Protein AF-A0A436ZPF9-F1 (afdb_monomer)

Solvent-accessible surface area (backbone atoms only — not comparable to full-atom values): 6296 Å² total; per-residue (Å²): 122,48,75,46,82,46,74,46,60,55,56,84,79,38,87,67,66,49,89,80,71,83,67,71,58,31,61,95,85,40,96,88,26,56,81,75,68,67,47,80,43,81,44,80,30,54,70,67,56,30,47,73,71,62,75,47,78,94,63,55,84,73,58,61,71,61,80,71,78,82,85,82,84,45,63,45,98,85,69,46,74,58,66,89,74,74,80,76,81,79,72,134

InterPro domains:
  IPR000892 Small ribosomal subunit protein eS26 [PF01283] (1-78)
  IPR000892 Small ribosomal subunit protein eS26 [PTHR12538] (1-83)
  IPR038551 Ribosomal protein eS26 superfamily [G3DSA:3.30.1740.20] (1-86)
  IPR047864 Ribosomal protein eS26, conserved site [PS00733] (45-52)

pLDDT: mean 75.29, std 17.75, range [35.0, 96.38]

Mean predicted aligned error: 12.11 Å

Radius of gyration: 18.89 Å; Cα contacts (8 Å, |Δi|>4): 82; chains: 1; bounding box: 49×32×52 Å

Sequence (92 aa):
MVESAAIRDIMEASVFSDPSSGYAYGSNNNPAGYNIPKMYLKLQYCVSCAIHGKIVRVRSREGRRNRAPPPRVRYNKDGKKLTPTQGAAKTA

Structure (mmCIF, N/CA/C/O backbone):
data_AF-A0A436ZPF9-F1
#
_entry.id   AF-A0A436ZPF9-F1
#
loop_
_atom_site.group_PDB
_atom_site.id
_atom_site.type_symbol
_atom_site.label_atom_id
_atom_site.label_alt_id
_atom_site.label_comp_id
_atom_site.label_asym_id
_atom_site.label_entity_id
_atom_site.label_seq_id
_atom_site.pdbx_PDB_ins_code
_atom_site.Cartn_x
_atom_site.Cartn_y
_atom_site.Cartn_z
_atom_site.occupancy
_atom_site.B_iso_or_equiv
_atom_site.auth_seq_id
_atom_site.auth_comp_id
_atom_site.auth_asym_id
_atom_site.auth_atom_id
_atom_site.pdbx_PDB_model_num
ATOM 1 N N . MET A 1 1 ? -7.174 8.100 7.884 1.00 79.62 1 MET A N 1
ATOM 2 C CA . MET A 1 1 ? -6.708 7.808 6.512 1.00 79.62 1 MET A CA 1
ATOM 3 C C . MET A 1 1 ? -5.670 6.701 6.607 1.00 79.62 1 MET A C 1
ATOM 5 O O . MET A 1 1 ? -4.878 6.743 7.542 1.00 79.62 1 MET A O 1
ATOM 9 N N . VAL A 1 2 ? -5.739 5.672 5.761 1.00 91.50 2 VAL A N 1
ATOM 10 C CA . VAL A 1 2 ? -4.760 4.567 5.747 1.00 91.50 2 VAL A CA 1
ATOM 11 C C . VAL A 1 2 ? -3.900 4.716 4.503 1.00 91.50 2 VAL A C 1
ATOM 13 O O . VAL A 1 2 ? -4.440 4.770 3.402 1.00 91.50 2 VAL A O 1
ATOM 16 N N . GLU A 1 3 ? -2.583 4.753 4.677 1.00 92.31 3 GLU A N 1
ATOM 17 C CA . GLU A 1 3 ? -1.641 4.882 3.567 1.00 92.31 3 GLU A CA 1
ATOM 18 C C . GLU A 1 3 ? -0.958 3.539 3.288 1.00 92.31 3 GLU A C 1
ATOM 20 O O . GLU A 1 3 ? -0.577 2.818 4.214 1.00 92.31 3 GLU A O 1
ATOM 25 N N . SER A 1 4 ? -0.757 3.205 2.014 1.00 90.38 4 SER A N 1
ATOM 26 C CA . SER A 1 4 ? 0.110 2.089 1.629 1.00 90.38 4 SER A CA 1
ATOM 27 C C . SER A 1 4 ? 0.967 2.455 0.427 1.00 90.38 4 SER A C 1
ATOM 29 O O . SER A 1 4 ? 0.447 2.939 -0.579 1.00 90.38 4 SER A O 1
ATOM 31 N N . ALA A 1 5 ? 2.263 2.162 0.500 1.00 90.25 5 ALA A N 1
ATOM 32 C CA . ALA A 1 5 ? 3.142 2.236 -0.657 1.00 90.25 5 ALA A CA 1
ATOM 33 C C . ALA A 1 5 ? 2.948 0.993 -1.536 1.00 90.25 5 ALA A C 1
ATOM 35 O O . ALA A 1 5 ? 3.160 -0.137 -1.084 1.00 90.25 5 ALA A O 1
ATOM 36 N N . ALA A 1 6 ? 2.559 1.211 -2.788 1.00 89.25 6 ALA A N 1
ATOM 37 C CA . ALA A 1 6 ? 2.525 0.197 -3.827 1.00 89.25 6 ALA A CA 1
ATOM 38 C C . ALA A 1 6 ? 3.717 0.428 -4.759 1.00 89.25 6 ALA A C 1
ATOM 40 O O . ALA A 1 6 ? 3.698 1.322 -5.601 1.00 89.25 6 ALA A O 1
ATOM 41 N N . ILE A 1 7 ? 4.762 -0.375 -4.558 1.00 89.25 7 ILE A N 1
ATOM 42 C CA . ILE A 1 7 ? 5.947 -0.419 -5.414 1.00 89.25 7 ILE A CA 1
ATOM 43 C C . ILE A 1 7 ? 5.868 -1.723 -6.198 1.00 89.25 7 ILE A C 1
ATOM 45 O O . ILE A 1 7 ? 5.836 -2.791 -5.579 1.00 89.25 7 ILE A O 1
ATOM 49 N N . ARG A 1 8 ? 5.787 -1.644 -7.526 1.00 85.50 8 ARG A N 1
ATOM 50 C CA . ARG A 1 8 ? 5.688 -2.819 -8.407 1.00 85.50 8 ARG A CA 1
ATOM 51 C C . ARG A 1 8 ? 6.588 -2.664 -9.623 1.00 85.50 8 ARG A C 1
ATOM 53 O O . ARG A 1 8 ? 6.787 -1.551 -10.102 1.00 85.50 8 ARG A O 1
ATOM 60 N N . ASP A 1 9 ? 7.106 -3.780 -10.117 1.00 81.00 9 ASP A N 1
ATOM 61 C CA . ASP A 1 9 ? 7.875 -3.807 -11.359 1.00 81.00 9 ASP A CA 1
ATOM 62 C C . ASP A 1 9 ? 6.896 -3.880 -12.531 1.00 81.00 9 ASP A C 1
ATOM 64 O 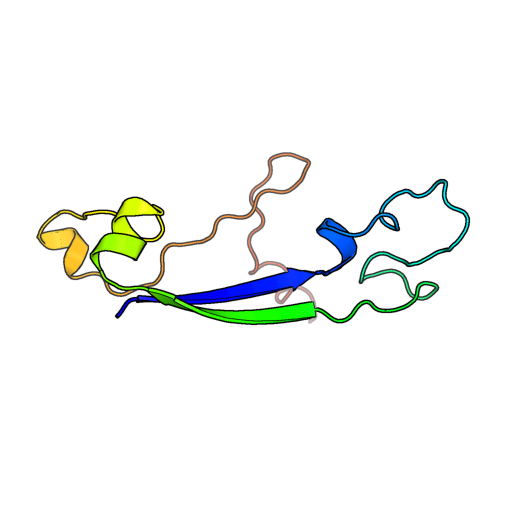O . ASP A 1 9 ? 5.985 -4.707 -12.531 1.00 81.00 9 ASP A O 1
ATOM 68 N N . ILE A 1 10 ? 7.075 -3.016 -13.532 1.00 78.38 10 ILE A N 1
ATOM 69 C CA . ILE A 1 10 ? 6.163 -2.943 -14.685 1.00 78.38 10 ILE A CA 1
ATOM 70 C C . ILE A 1 10 ? 6.171 -4.256 -15.493 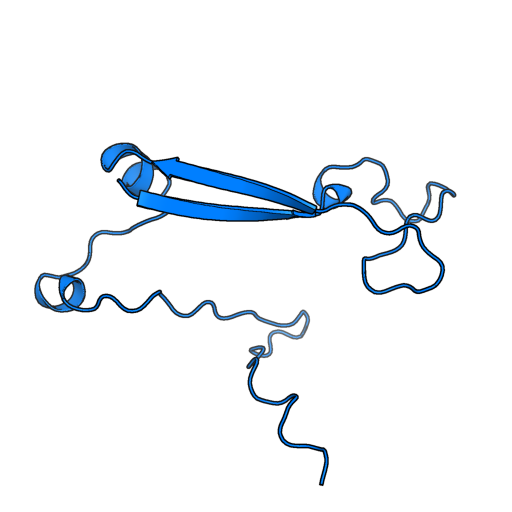1.00 78.38 10 ILE A C 1
ATOM 72 O O . ILE A 1 10 ? 5.173 -4.586 -16.129 1.00 78.38 10 ILE A O 1
ATOM 76 N N . MET A 1 11 ? 7.244 -5.053 -15.404 1.00 72.81 11 MET A N 1
ATOM 77 C CA . MET A 1 11 ? 7.338 -6.338 -16.107 1.00 72.81 11 MET A CA 1
ATOM 78 C C . MET A 1 11 ? 6.280 -7.359 -15.713 1.00 72.81 11 MET A C 1
ATOM 80 O O . MET A 1 11 ? 5.909 -8.158 -16.563 1.00 72.81 11 MET A O 1
ATOM 84 N N . GLU A 1 12 ? 5.770 -7.337 -14.475 1.00 67.94 12 GLU A N 1
ATOM 85 C CA . GLU A 1 12 ? 4.759 -8.310 -14.025 1.00 67.94 12 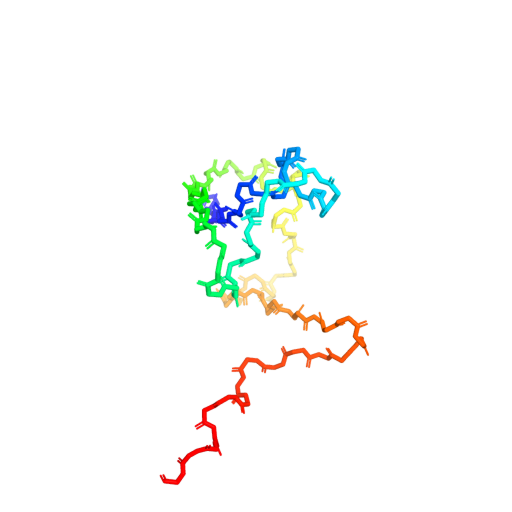GLU A CA 1
ATOM 86 C C . GLU A 1 12 ? 3.465 -8.234 -14.857 1.00 67.94 12 GLU A C 1
ATOM 88 O O . GLU A 1 12 ? 2.750 -9.222 -14.974 1.00 67.94 12 GLU A O 1
ATOM 93 N N . ALA A 1 13 ? 3.181 -7.076 -15.464 1.00 66.19 13 ALA A N 1
ATOM 94 C CA . ALA A 1 13 ? 2.021 -6.859 -16.328 1.00 66.19 13 ALA A CA 1
ATOM 95 C C . ALA A 1 13 ? 2.380 -6.757 -17.823 1.00 66.19 13 ALA A C 1
ATOM 97 O O . ALA A 1 13 ? 1.505 -6.489 -18.645 1.00 66.19 13 ALA A O 1
ATOM 98 N N . SER A 1 14 ? 3.658 -6.895 -18.183 1.00 67.81 14 SER A N 1
ATOM 99 C CA . SER A 1 14 ? 4.114 -6.703 -19.560 1.00 67.81 14 SER A CA 1
ATOM 100 C C . SER A 1 14 ? 4.089 -8.012 -20.345 1.00 67.81 14 SER A C 1
ATOM 102 O O . SER A 1 14 ? 4.421 -9.061 -19.808 1.00 67.81 14 SER A O 1
ATOM 104 N N . VAL A 1 15 ? 3.799 -7.932 -21.646 1.00 63.91 15 VAL A N 1
ATOM 105 C CA . VAL A 1 15 ? 3.902 -9.067 -22.587 1.00 63.91 15 VAL A CA 1
ATOM 106 C C . VAL A 1 15 ? 5.359 -9.549 -22.744 1.00 63.91 15 VAL A C 1
ATOM 108 O O . VAL A 1 15 ? 5.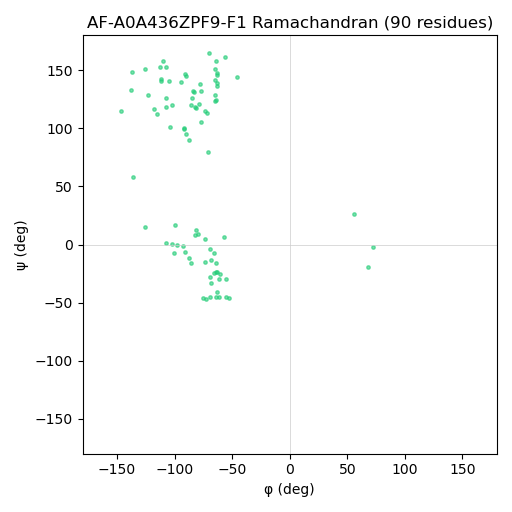616 -10.653 -23.203 1.00 63.91 15 VAL A O 1
ATOM 111 N N . PHE A 1 16 ? 6.331 -8.734 -22.319 1.00 57.97 16 PHE A N 1
ATOM 112 C CA . PHE A 1 16 ? 7.768 -9.007 -22.412 1.00 57.97 16 PHE A CA 1
ATOM 113 C C . PHE A 1 16 ? 8.308 -9.899 -21.279 1.00 57.97 16 PHE A C 1
ATOM 115 O O . PHE A 1 16 ? 9.520 -10.063 -21.161 1.00 57.97 16 PHE A O 1
ATOM 122 N N . SER A 1 17 ? 7.439 -10.476 -20.439 1.00 57.44 17 SER A N 1
ATOM 123 C CA . SER A 1 17 ? 7.836 -11.463 -19.425 1.00 57.44 17 SER A CA 1
ATOM 124 C C . SER A 1 17 ? 8.183 -12.834 -20.012 1.00 57.44 17 SER A C 1
ATOM 126 O O . SER A 1 17 ? 8.776 -13.655 -19.309 1.00 57.44 17 SER A O 1
ATOM 128 N N . ASP A 1 18 ? 7.807 -13.090 -21.268 1.00 59.84 18 ASP A N 1
ATOM 129 C CA . ASP A 1 18 ? 8.009 -14.378 -21.923 1.00 59.84 18 ASP A CA 1
ATOM 130 C C . ASP A 1 18 ? 9.446 -14.508 -22.456 1.00 59.84 18 ASP A C 1
ATOM 132 O O . ASP A 1 18 ? 9.842 -13.784 -23.371 1.00 59.84 18 ASP A O 1
ATOM 136 N N . PRO A 1 19 ? 10.246 -15.472 -21.962 1.00 56.53 19 PRO A N 1
ATOM 137 C CA . PRO A 1 19 ? 11.621 -15.668 -22.424 1.00 56.53 19 PRO A CA 1
ATOM 138 C C . PRO A 1 19 ? 11.726 -16.120 -23.894 1.00 56.53 19 PRO A C 1
ATOM 140 O O . PRO A 1 19 ? 12.829 -16.184 -24.431 1.00 56.53 19 PRO A O 1
ATOM 143 N N . SER A 1 20 ? 10.606 -16.428 -24.561 1.00 53.69 20 SER A N 1
ATOM 144 C CA . SER A 1 20 ? 10.546 -16.818 -25.975 1.00 53.69 20 SER A CA 1
ATOM 145 C C . SER A 1 20 ? 10.426 -15.643 -26.949 1.00 53.69 20 SER A C 1
ATOM 147 O O . SER A 1 20 ? 10.574 -15.855 -28.151 1.00 53.69 20 SER A O 1
ATOM 149 N N . SER A 1 21 ? 10.159 -14.415 -26.485 1.00 54.72 21 SER A N 1
ATOM 150 C CA . SER A 1 21 ? 9.879 -13.277 -27.376 1.00 54.72 21 SER A CA 1
ATOM 151 C C . SER A 1 21 ? 11.123 -12.629 -28.000 1.00 54.72 21 SER A C 1
ATOM 153 O O . SER A 1 21 ? 11.005 -11.569 -28.605 1.00 54.72 21 SER A O 1
ATOM 155 N N . GLY A 1 22 ? 12.317 -13.219 -27.862 1.00 54.03 22 GLY A N 1
ATOM 156 C CA . GLY A 1 22 ? 13.556 -12.800 -28.544 1.00 54.03 22 GLY A CA 1
ATOM 157 C C . GLY A 1 22 ? 14.144 -11.440 -28.125 1.00 54.03 22 GLY A C 1
ATOM 158 O O . GLY A 1 22 ? 15.333 -11.202 -28.317 1.00 54.03 22 GLY A O 1
ATOM 159 N N . TYR A 1 23 ? 13.353 -10.566 -27.503 1.00 54.69 23 TYR A N 1
ATOM 160 C CA . TYR A 1 23 ? 13.777 -9.283 -26.949 1.00 54.69 23 TYR A CA 1
ATOM 161 C C . TYR A 1 23 ? 14.162 -9.460 -25.475 1.00 54.69 23 TYR A C 1
ATOM 163 O O . TYR A 1 23 ? 13.307 -9.540 -24.598 1.00 54.69 23 TYR A O 1
ATOM 171 N N . ALA A 1 24 ? 15.465 -9.557 -25.204 1.00 58.12 24 ALA A N 1
ATOM 172 C CA . ALA A 1 24 ? 16.028 -9.804 -23.877 1.00 58.12 24 ALA A CA 1
ATOM 173 C C . ALA A 1 24 ? 15.876 -8.595 -22.929 1.00 58.12 24 ALA A C 1
ATOM 175 O O . ALA A 1 24 ? 16.815 -7.834 -22.690 1.00 58.12 24 ALA A O 1
ATOM 176 N N . TYR A 1 25 ? 14.690 -8.426 -22.350 1.00 57.03 25 TYR A N 1
ATOM 177 C CA . TYR A 1 25 ? 14.475 -7.513 -21.233 1.00 57.03 25 TYR A CA 1
ATOM 178 C C . TYR A 1 25 ? 14.696 -8.284 -19.927 1.00 57.03 25 TYR A C 1
ATOM 180 O O . TYR A 1 25 ? 13.847 -9.034 -19.454 1.00 57.03 25 TYR A O 1
ATOM 188 N N . GLY A 1 26 ? 15.914 -8.197 -19.396 1.00 55.56 26 GLY A N 1
ATOM 189 C CA . GLY A 1 26 ? 16.351 -9.017 -18.272 1.00 55.56 26 GLY A CA 1
ATOM 190 C C . GLY A 1 26 ? 15.592 -8.740 -16.974 1.00 55.56 26 GLY A C 1
ATOM 191 O O .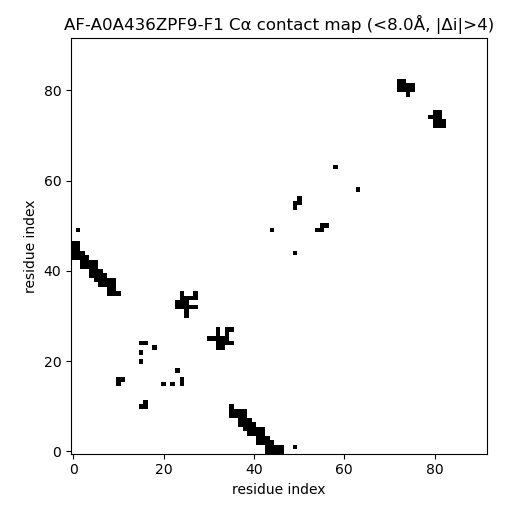 GLY A 1 26 ? 15.155 -7.629 -16.683 1.00 55.56 26 GLY A O 1
ATOM 192 N N . SER A 1 27 ? 15.509 -9.784 -16.148 1.00 59.25 27 SER A N 1
ATOM 193 C CA . SER A 1 27 ? 15.255 -9.658 -14.713 1.00 59.25 27 SER A CA 1
ATOM 194 C C . SER A 1 27 ? 16.142 -8.556 -14.127 1.00 59.25 27 SER A C 1
ATOM 196 O O . SER A 1 27 ? 17.301 -8.430 -14.514 1.00 59.25 27 SER A O 1
ATOM 198 N N . ASN A 1 28 ? 15.627 -7.804 -13.155 1.00 57.53 28 ASN A N 1
ATOM 199 C CA . ASN A 1 28 ? 16.300 -6.701 -12.454 1.00 57.53 28 ASN A CA 1
ATOM 200 C C . ASN A 1 28 ? 17.639 -7.062 -11.753 1.00 57.53 28 ASN A C 1
ATOM 202 O O . ASN A 1 28 ? 18.205 -6.213 -11.072 1.00 57.53 28 ASN A O 1
ATOM 206 N N . ASN A 1 29 ? 18.148 -8.286 -11.943 1.00 59.66 29 ASN A N 1
ATOM 207 C CA . ASN A 1 29 ? 19.449 -8.784 -11.497 1.00 59.66 29 ASN A CA 1
ATOM 208 C C . ASN A 1 29 ? 20.307 -9.379 -12.644 1.00 59.66 29 ASN A C 1
ATOM 210 O O . ASN A 1 29 ? 21.256 -10.109 -12.366 1.00 59.66 29 ASN A O 1
ATOM 214 N N . ASN A 1 30 ? 19.982 -9.128 -13.920 1.00 59.78 30 ASN A N 1
ATOM 215 C CA . ASN A 1 30 ? 20.783 -9.564 -15.070 1.00 59.78 30 ASN A CA 1
ATOM 216 C C . ASN A 1 30 ? 21.607 -8.383 -15.630 1.00 59.78 30 ASN A C 1
ATOM 218 O O . ASN A 1 30 ? 21.003 -7.410 -16.078 1.00 59.78 30 ASN A O 1
ATOM 222 N N . PRO A 1 31 ? 22.952 -8.454 -15.662 1.00 55.84 31 PRO A N 1
ATOM 223 C CA . PRO A 1 31 ? 23.801 -7.371 -16.169 1.00 55.84 31 PRO A CA 1
ATOM 224 C C . PRO A 1 31 ? 23.706 -7.137 -17.688 1.00 55.84 31 PRO A C 1
ATOM 226 O O . PRO A 1 31 ? 24.180 -6.111 -18.163 1.00 55.84 31 PRO A O 1
ATOM 229 N N . ALA A 1 32 ? 23.108 -8.058 -18.454 1.00 58.06 32 ALA A N 1
ATOM 230 C CA . ALA A 1 32 ? 22.969 -7.952 -19.912 1.00 58.06 32 ALA A CA 1
ATOM 231 C C . ALA A 1 32 ? 21.563 -7.520 -20.384 1.00 58.06 32 ALA A C 1
ATOM 233 O O . ALA A 1 32 ? 21.317 -7.455 -21.587 1.00 58.06 32 ALA A O 1
ATOM 234 N N . GLY A 1 33 ? 20.624 -7.274 -19.462 1.00 64.12 33 GLY A N 1
ATOM 235 C CA . GLY A 1 33 ? 19.241 -6.906 -19.780 1.00 64.12 33 GLY A CA 1
ATOM 236 C C . GLY A 1 33 ? 18.929 -5.438 -19.495 1.00 64.12 33 GLY A C 1
ATOM 237 O O . GLY A 1 33 ? 19.524 -4.835 -18.609 1.00 64.12 33 GLY A O 1
ATOM 238 N N . TYR A 1 34 ? 17.968 -4.861 -20.219 1.00 69.12 34 TYR A N 1
ATOM 239 C CA . TYR A 1 34 ? 17.489 -3.501 -19.949 1.00 69.12 34 TYR A CA 1
ATOM 240 C C . TYR A 1 34 ? 16.842 -3.415 -18.549 1.00 69.12 34 TYR A C 1
ATOM 242 O O . TYR A 1 34 ? 16.056 -4.279 -18.163 1.00 69.12 34 TYR A O 1
ATOM 250 N N . ASN A 1 35 ? 17.133 -2.356 -17.784 1.00 71.06 35 ASN A N 1
ATOM 251 C CA . ASN A 1 35 ? 16.537 -2.123 -16.465 1.00 71.06 35 ASN A CA 1
ATOM 252 C C . ASN A 1 35 ? 15.156 -1.464 -16.566 1.00 71.06 35 ASN A C 1
ATOM 254 O O . ASN A 1 35 ? 15.019 -0.323 -17.000 1.00 71.06 35 ASN A O 1
ATOM 258 N N . ILE A 1 36 ? 14.133 -2.160 -16.080 1.00 74.00 36 ILE A N 1
ATOM 259 C CA . ILE A 1 36 ? 1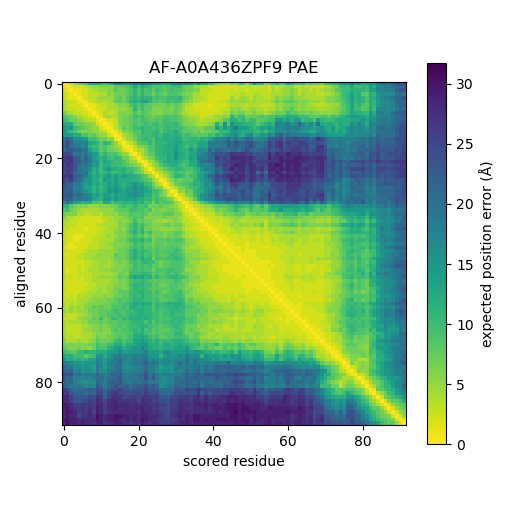2.749 -1.675 -16.092 1.00 74.00 36 ILE A CA 1
ATOM 260 C C . ILE A 1 36 ? 12.560 -0.656 -14.978 1.00 74.00 36 ILE A C 1
ATOM 262 O O . ILE A 1 36 ? 12.893 -0.967 -13.827 1.00 74.00 36 ILE A O 1
ATOM 266 N N . PRO A 1 37 ? 11.954 0.511 -15.249 1.00 80.88 37 PRO A N 1
ATOM 267 C CA . PRO A 1 37 ? 11.526 1.383 -14.173 1.00 80.88 37 PRO A CA 1
ATOM 268 C C . PRO A 1 37 ? 10.453 0.702 -13.311 1.00 80.88 37 PRO A C 1
ATOM 270 O O . PRO A 1 37 ? 9.623 -0.081 -13.783 1.00 80.88 37 PRO A O 1
ATOM 273 N N . LYS A 1 38 ? 10.468 1.026 -12.016 1.00 83.12 38 LYS A N 1
ATOM 274 C CA . LYS A 1 38 ? 9.448 0.585 -11.060 1.00 83.12 38 LYS A CA 1
ATOM 275 C C . LYS A 1 38 ? 8.315 1.606 -11.006 1.00 83.12 38 LYS A C 1
ATOM 277 O O . LYS A 1 38 ? 8.551 2.811 -11.072 1.00 83.12 38 LYS A O 1
ATOM 282 N N . MET A 1 39 ? 7.089 1.129 -10.827 1.00 86.75 39 MET A N 1
ATOM 283 C CA . MET A 1 39 ? 5.931 1.973 -10.553 1.00 86.75 39 MET A CA 1
ATOM 284 C C . MET A 1 39 ? 5.847 2.253 -9.050 1.00 86.75 39 MET A C 1
ATOM 286 O O . MET A 1 39 ? 5.797 1.318 -8.248 1.00 86.75 39 MET A O 1
ATOM 290 N N . TYR A 1 40 ? 5.787 3.533 -8.679 1.00 92.44 40 TYR A N 1
ATOM 291 C CA . TYR A 1 40 ? 5.652 3.992 -7.296 1.00 92.44 40 TYR A CA 1
ATOM 292 C C . TYR A 1 40 ? 4.322 4.717 -7.113 1.00 92.44 40 TYR A C 1
ATOM 294 O O . TYR A 1 40 ? 4.132 5.812 -7.634 1.00 92.44 40 TYR A O 1
ATOM 302 N N . LEU A 1 41 ? 3.409 4.126 -6.345 1.00 93.12 41 LEU A N 1
ATOM 303 C CA . LEU A 1 41 ? 2.124 4.738 -6.011 1.00 93.12 41 LEU A CA 1
ATOM 304 C C . LEU A 1 41 ? 1.953 4.834 -4.494 1.00 93.12 41 LEU A C 1
ATOM 306 O O . LEU A 1 41 ? 2.075 3.837 -3.775 1.00 93.12 41 LEU A O 1
ATOM 310 N N . LYS A 1 42 ? 1.611 6.030 -4.002 1.00 94.56 42 LYS A N 1
ATOM 311 C CA . LYS A 1 42 ? 1.155 6.228 -2.622 1.00 94.56 42 LYS A CA 1
ATOM 312 C C . LYS A 1 42 ? -0.366 6.123 -2.592 1.00 94.56 42 LYS A C 1
ATOM 314 O O . LYS A 1 42 ? -1.068 7.068 -2.937 1.00 94.56 42 LYS A O 1
ATOM 319 N N . LEU A 1 43 ? -0.872 4.962 -2.195 1.00 94.12 43 LEU A N 1
ATOM 320 C CA . LEU A 1 43 ? -2.309 4.718 -2.135 1.00 94.12 43 LEU A CA 1
ATOM 321 C C . LEU A 1 43 ? -2.873 5.247 -0.821 1.00 94.12 43 LEU A C 1
ATOM 323 O O . LEU A 1 43 ? -2.329 4.979 0.253 1.00 94.12 43 LEU A O 1
ATOM 327 N N . GLN A 1 44 ? -3.969 5.988 -0.939 1.00 95.81 44 GLN A N 1
ATOM 328 C CA . GLN A 1 44 ? -4.656 6.642 0.160 1.00 95.81 44 GLN A CA 1
ATOM 329 C C . GLN A 1 44 ? -6.068 6.097 0.283 1.00 95.81 44 GLN A C 1
ATOM 331 O O . GLN A 1 44 ? -6.889 6.266 -0.616 1.00 95.81 44 GLN A O 1
ATOM 336 N N . TYR A 1 45 ? -6.356 5.449 1.406 1.00 96.19 45 TYR A N 1
ATOM 337 C CA . TYR A 1 45 ? -7.643 4.814 1.633 1.00 96.19 45 TYR A CA 1
ATOM 338 C C . TYR A 1 45 ? -8.446 5.521 2.714 1.00 96.19 45 TYR A C 1
ATOM 340 O O . TYR A 1 45 ? -7.951 5.888 3.792 1.00 96.19 45 TYR A O 1
ATOM 348 N N . CYS A 1 46 ? -9.744 5.606 2.445 1.00 96.31 46 CYS A N 1
ATOM 349 C CA . CYS A 1 46 ? -10.747 5.797 3.470 1.00 96.31 46 CYS A CA 1
ATOM 350 C C . CYS A 1 46 ? -10.774 4.583 4.428 1.00 96.31 46 CYS A C 1
ATOM 352 O O . CYS A 1 46 ? -10.323 3.489 4.077 1.00 96.31 46 CYS A O 1
ATOM 354 N N . VAL A 1 47 ? -11.286 4.748 5.654 1.00 94.06 47 VAL A N 1
ATOM 355 C CA . VAL A 1 47 ? -11.274 3.659 6.657 1.00 94.06 47 VAL A CA 1
ATOM 356 C C . VAL A 1 47 ? -12.106 2.458 6.195 1.00 94.06 47 VAL A C 1
ATOM 358 O O . VAL A 1 47 ? -11.657 1.321 6.334 1.00 94.06 47 VAL A O 1
ATOM 361 N N . SER A 1 48 ? -13.273 2.692 5.589 1.00 96.06 48 SER A N 1
ATOM 362 C CA . SER A 1 48 ? -14.123 1.624 5.047 1.00 96.06 48 SER A CA 1
ATOM 363 C C . SER A 1 48 ? -13.441 0.882 3.894 1.00 96.06 48 SER A C 1
ATOM 365 O O . SER A 1 48 ? -13.388 -0.347 3.904 1.00 96.06 48 SER A O 1
ATOM 367 N N . CYS A 1 49 ? -12.822 1.616 2.966 1.00 95.06 49 CYS A N 1
ATOM 368 C CA . CYS A 1 49 ? -12.058 1.089 1.836 1.00 95.06 49 CYS A CA 1
ATOM 369 C C . CYS A 1 49 ? -10.945 0.132 2.299 1.00 95.06 49 CYS A C 1
ATOM 371 O O . CYS A 1 49 ? -10.780 -0.963 1.762 1.00 95.06 49 CYS A O 1
ATOM 373 N N . ALA A 1 50 ? -10.197 0.528 3.334 1.00 95.69 50 ALA A N 1
ATOM 374 C CA . ALA A 1 50 ? -9.064 -0.243 3.840 1.00 95.69 50 ALA A CA 1
ATOM 375 C C . ALA A 1 50 ? -9.487 -1.563 4.510 1.00 95.69 50 ALA A C 1
ATOM 377 O O . ALA A 1 50 ? -8.754 -2.554 4.432 1.00 95.69 50 ALA A O 1
ATOM 378 N N . ILE A 1 51 ? -10.657 -1.584 5.159 1.00 96.19 51 ILE A N 1
ATOM 379 C CA . ILE A 1 51 ? -11.230 -2.794 5.766 1.00 96.19 51 ILE A CA 1
ATOM 380 C C . ILE A 1 51 ? -11.806 -3.704 4.676 1.00 96.19 51 ILE A C 1
ATOM 382 O O . ILE A 1 51 ? -11.516 -4.900 4.668 1.00 96.19 51 ILE A O 1
ATOM 386 N N . HIS A 1 52 ? -12.559 -3.142 3.726 1.00 96.38 52 HIS A N 1
ATOM 387 C CA . HIS A 1 52 ? -13.152 -3.894 2.618 1.00 96.38 52 HIS A CA 1
ATOM 388 C C . HIS A 1 52 ? -12.080 -4.561 1.740 1.00 96.38 52 HIS A C 1
ATOM 390 O O . HIS A 1 52 ? -12.148 -5.760 1.477 1.00 96.38 52 HIS A O 1
ATOM 396 N N . GLY A 1 53 ? -11.023 -3.821 1.388 1.00 94.69 53 GLY A N 1
ATOM 397 C CA . GLY A 1 53 ? -9.866 -4.329 0.643 1.00 94.69 53 GLY A CA 1
ATOM 398 C C . GLY A 1 53 ? -8.920 -5.223 1.456 1.00 94.69 53 GLY A C 1
ATOM 399 O O . GLY A 1 53 ? -7.864 -5.603 0.954 1.00 94.69 53 GLY A O 1
ATOM 400 N N . LYS A 1 54 ? -9.257 -5.553 2.715 1.00 93.38 54 LYS A N 1
ATOM 401 C CA . LYS A 1 54 ? -8.478 -6.426 3.621 1.00 93.38 54 LYS A CA 1
ATOM 402 C C . LYS A 1 54 ? -7.026 -5.971 3.838 1.00 93.38 54 LYS A C 1
ATOM 404 O O . LYS A 1 54 ? -6.158 -6.786 4.173 1.00 93.38 54 LYS A O 1
ATOM 409 N N . ILE A 1 55 ? -6.771 -4.673 3.685 1.00 92.44 55 ILE A N 1
ATOM 410 C CA . ILE A 1 55 ? -5.463 -4.046 3.914 1.00 92.44 55 ILE A CA 1
ATOM 411 C C . ILE A 1 55 ? -5.201 -3.988 5.418 1.00 92.44 55 ILE A C 1
ATOM 413 O O . ILE A 1 55 ? -4.144 -4.398 5.897 1.00 92.44 55 ILE A O 1
ATOM 417 N N . VAL A 1 56 ? -6.205 -3.544 6.172 1.00 92.56 56 VAL A N 1
ATOM 418 C CA . VAL A 1 56 ? -6.224 -3.593 7.636 1.00 92.56 56 VAL A CA 1
ATOM 419 C C . VAL A 1 56 ? -7.298 -4.568 8.103 1.00 92.56 56 VAL A C 1
ATOM 421 O O . VAL A 1 56 ? -8.285 -4.812 7.414 1.00 92.56 56 VAL A O 1
ATOM 424 N N . ARG A 1 57 ? -7.102 -5.145 9.288 1.00 92.75 57 ARG A N 1
ATOM 425 C CA . ARG A 1 57 ? -8.056 -6.060 9.928 1.00 92.75 57 ARG A CA 1
ATOM 426 C C . ARG A 1 57 ? -8.382 -5.561 11.328 1.00 92.75 57 ARG A C 1
ATOM 428 O O . ARG A 1 57 ? -7.549 -4.922 11.975 1.00 92.75 57 ARG A O 1
ATOM 435 N N . VAL A 1 58 ? -9.588 -5.864 11.800 1.00 93.31 58 VAL A N 1
ATOM 436 C CA . VAL A 1 58 ? -9.989 -5.559 13.176 1.00 93.31 58 VAL A CA 1
ATOM 437 C C . VAL A 1 58 ? -9.124 -6.382 14.134 1.00 93.31 58 VAL A C 1
ATOM 439 O O . VAL A 1 58 ? -8.987 -7.590 13.977 1.00 93.31 58 VAL A O 1
ATOM 442 N N . ARG A 1 59 ? -8.524 -5.712 15.123 1.00 93.25 59 ARG A N 1
ATOM 443 C CA . ARG A 1 59 ? -7.737 -6.334 16.201 1.00 93.25 59 ARG A CA 1
ATOM 444 C C . ARG A 1 59 ? -8.483 -6.231 17.532 1.00 93.25 59 ARG A C 1
ATOM 446 O O . ARG A 1 59 ? -9.323 -5.335 17.695 1.00 93.25 59 ARG A O 1
ATOM 453 N N . SER A 1 60 ? -8.141 -7.110 18.477 1.00 95.75 60 SER A N 1
ATOM 454 C CA . SER A 1 60 ? -8.625 -7.063 19.864 1.00 95.75 60 SER A CA 1
ATOM 455 C C . SER A 1 60 ? -8.307 -5.717 20.530 1.00 95.75 60 SER A C 1
ATOM 457 O O . SER A 1 60 ? -7.438 -4.973 20.065 1.00 95.75 60 SER A O 1
ATOM 459 N N . ARG A 1 61 ? -9.004 -5.385 21.627 1.00 95.00 61 ARG A N 1
ATOM 460 C CA . ARG A 1 61 ? -8.814 -4.113 22.352 1.00 95.00 61 ARG A CA 1
ATOM 461 C C . ARG A 1 61 ? -7.348 -3.883 22.725 1.00 95.00 61 ARG A C 1
ATOM 463 O O . ARG A 1 61 ? -6.821 -2.798 22.492 1.00 95.00 61 ARG A O 1
ATOM 470 N N . GLU A 1 62 ? -6.696 -4.913 23.251 1.00 94.62 62 GLU A N 1
ATOM 471 C CA . GLU A 1 62 ? -5.280 -4.882 23.618 1.00 94.62 62 GLU A CA 1
ATOM 472 C C . GLU A 1 62 ? -4.380 -4.813 22.379 1.00 94.62 62 GLU A C 1
ATOM 474 O O . GLU A 1 62 ? -3.505 -3.951 22.296 1.00 94.62 62 GLU A O 1
ATOM 479 N N . GLY A 1 63 ? -4.656 -5.624 21.351 1.00 92.12 63 GLY A N 1
ATOM 480 C CA . GLY A 1 63 ? -3.862 -5.673 20.119 1.00 92.12 63 GLY A CA 1
ATOM 481 C C . GLY A 1 63 ? -3.872 -4.376 19.301 1.00 92.12 63 GLY A C 1
ATOM 482 O O . GLY A 1 63 ? -2.927 -4.113 18.556 1.00 92.12 63 GLY A O 1
ATOM 483 N N . ARG A 1 64 ? -4.895 -3.521 19.450 1.00 93.38 64 ARG A N 1
ATOM 484 C CA . ARG A 1 64 ? -4.942 -2.186 18.818 1.00 93.38 64 ARG A CA 1
ATOM 485 C C . ARG A 1 64 ? -3.866 -1.235 19.345 1.00 93.38 64 ARG A C 1
ATOM 487 O O . ARG A 1 64 ? -3.491 -0.319 18.616 1.00 93.38 64 ARG A O 1
ATOM 494 N N . ARG A 1 65 ? -3.365 -1.448 20.570 1.00 93.94 65 ARG A N 1
ATOM 495 C CA . ARG A 1 65 ? -2.299 -0.622 21.163 1.00 93.94 65 ARG A CA 1
ATOM 496 C C . ARG A 1 65 ? -0.957 -0.824 20.461 1.00 93.94 65 ARG A C 1
ATOM 498 O O . ARG A 1 65 ? -0.159 0.104 20.413 1.00 93.94 65 ARG A O 1
ATOM 505 N N . ASN A 1 66 ? -0.729 -1.998 19.871 1.00 92.38 66 ASN A N 1
ATOM 506 C CA . ASN A 1 66 ? 0.482 -2.265 19.108 1.00 92.38 66 ASN A CA 1
ATOM 507 C C . ASN A 1 66 ? 0.460 -1.502 17.768 1.00 92.38 66 ASN A C 1
ATOM 509 O O . ASN A 1 66 ? -0.348 -1.798 16.878 1.00 92.38 66 ASN A O 1
ATOM 513 N N . ARG A 1 67 ? 1.360 -0.523 17.624 1.00 92.12 67 ARG A N 1
ATOM 514 C CA . ARG A 1 67 ? 1.522 0.308 16.418 1.00 92.12 67 ARG A CA 1
ATOM 515 C C . ARG A 1 67 ? 2.644 -0.169 15.489 1.00 92.12 67 ARG A C 1
ATOM 517 O O . ARG A 1 67 ? 2.852 0.452 14.452 1.00 92.12 67 ARG A O 1
ATOM 524 N N . ALA A 1 68 ? 3.350 -1.247 15.833 1.00 90.88 68 ALA A N 1
ATOM 525 C CA . ALA A 1 68 ? 4.374 -1.809 14.963 1.00 90.88 68 ALA A CA 1
ATOM 526 C C . ALA A 1 68 ? 3.740 -2.349 13.663 1.00 90.88 68 ALA A C 1
ATOM 528 O O . ALA A 1 68 ? 2.641 -2.921 13.708 1.00 90.88 68 ALA A O 1
ATOM 529 N N . PRO A 1 69 ? 4.404 -2.182 12.504 1.00 87.81 69 PRO A N 1
ATOM 530 C CA . PRO A 1 69 ? 3.934 -2.770 11.259 1.00 87.81 69 PRO A CA 1
ATOM 531 C C . PRO A 1 69 ? 3.935 -4.305 11.364 1.00 87.81 69 PRO A C 1
ATOM 533 O O . PRO A 1 69 ? 4.807 -4.879 12.020 1.00 87.81 69 PRO A O 1
ATOM 536 N N . PRO A 1 70 ? 2.980 -4.999 10.722 1.00 85.62 70 PRO A N 1
ATOM 537 C CA . PRO A 1 70 ? 2.951 -6.455 10.742 1.00 85.62 70 PRO A CA 1
ATOM 538 C C . PRO A 1 70 ? 4.207 -7.033 10.058 1.00 85.62 70 PRO A C 1
ATOM 540 O O . PRO A 1 70 ? 4.610 -6.527 9.002 1.00 85.62 70 PRO A O 1
ATOM 543 N N . PRO A 1 71 ? 4.819 -8.100 10.608 1.00 83.25 71 PRO A N 1
ATOM 544 C CA . PRO A 1 71 ? 5.998 -8.716 10.013 1.00 83.25 71 PRO A CA 1
ATOM 545 C C . PRO A 1 71 ? 5.649 -9.333 8.653 1.00 83.25 71 PRO A C 1
ATOM 547 O O . PRO A 1 71 ? 4.766 -10.184 8.540 1.00 83.25 71 PRO A O 1
ATOM 550 N N . ARG A 1 72 ? 6.357 -8.909 7.602 1.00 79.19 72 ARG A N 1
ATOM 551 C CA . ARG A 1 72 ? 6.218 -9.468 6.250 1.00 79.19 72 ARG 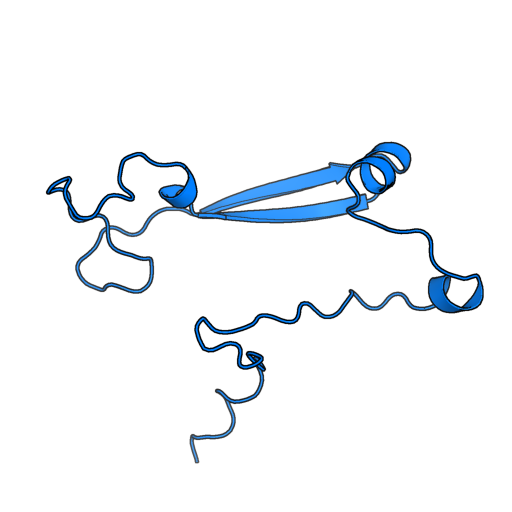A CA 1
ATOM 552 C C . ARG A 1 72 ? 7.145 -10.671 6.107 1.00 79.19 72 ARG A C 1
ATOM 554 O O . ARG A 1 72 ? 8.299 -10.515 5.719 1.00 79.19 72 ARG A O 1
ATOM 561 N N . VAL A 1 73 ? 6.653 -11.865 6.430 1.00 77.56 73 VAL A N 1
ATOM 562 C CA . VAL A 1 73 ? 7.417 -13.103 6.216 1.00 77.56 73 VAL A CA 1
ATOM 563 C C . VAL A 1 73 ? 7.438 -13.407 4.721 1.00 77.56 73 VAL A C 1
ATOM 565 O O . VAL A 1 73 ? 6.393 -13.661 4.124 1.00 77.56 73 VAL A O 1
ATOM 568 N N . ARG A 1 74 ? 8.623 -13.358 4.109 1.00 74.69 74 ARG A N 1
ATOM 569 C CA . ARG A 1 74 ? 8.840 -13.827 2.737 1.00 74.69 74 ARG A CA 1
ATOM 570 C C . ARG A 1 74 ? 9.331 -15.271 2.795 1.00 74.69 74 ARG A C 1
ATOM 572 O O . ARG A 1 74 ? 10.137 -15.608 3.658 1.00 74.69 74 ARG A O 1
ATOM 579 N N . TYR A 1 75 ? 8.850 -16.116 1.896 1.00 75.62 75 TYR A N 1
ATOM 580 C CA . TYR A 1 75 ? 9.316 -17.494 1.751 1.00 75.62 75 TYR A CA 1
ATOM 581 C C . TYR A 1 75 ? 10.060 -17.630 0.421 1.00 75.62 75 TYR A C 1
ATOM 583 O O . TYR A 1 75 ? 9.675 -17.002 -0.566 1.00 75.62 75 TYR A O 1
ATOM 591 N N . ASN A 1 76 ? 11.131 -18.420 0.409 1.00 72.75 76 ASN A N 1
ATOM 592 C CA . ASN A 1 76 ? 11.799 -18.853 -0.815 1.00 72.75 76 ASN A CA 1
ATOM 593 C C . ASN A 1 76 ? 10.931 -19.841 -1.598 1.00 72.75 76 ASN A C 1
ATOM 595 O O . ASN A 1 76 ? 10.010 -20.442 -1.045 1.00 72.75 76 ASN A O 1
ATOM 599 N N . LYS A 1 77 ? 11.293 -20.064 -2.868 1.00 68.38 77 LYS A N 1
ATOM 600 C CA . LYS A 1 77 ? 10.711 -21.119 -3.717 1.00 68.38 77 LYS A CA 1
ATOM 601 C C . LYS A 1 77 ? 10.836 -22.511 -3.073 1.00 68.38 77 LYS A C 1
ATOM 603 O O . LYS A 1 77 ? 9.925 -23.315 -3.199 1.00 68.3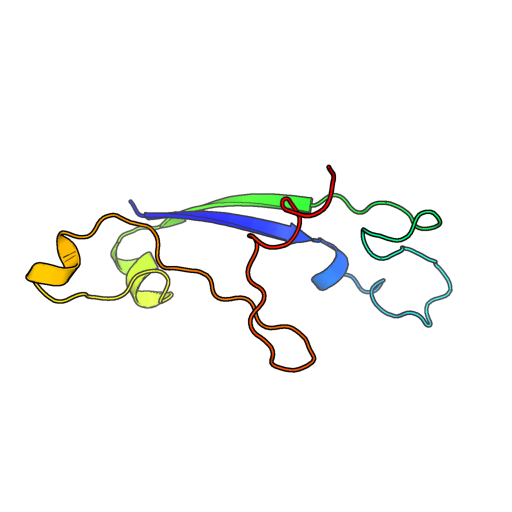8 77 LYS A O 1
ATOM 608 N N . ASP A 1 78 ? 11.880 -22.728 -2.270 1.00 74.38 78 ASP A N 1
ATOM 609 C CA . ASP A 1 78 ? 12.109 -23.959 -1.494 1.00 74.38 78 ASP A CA 1
ATOM 610 C C . ASP A 1 78 ? 11.324 -24.016 -0.163 1.00 74.38 78 ASP A C 1
ATOM 612 O O . ASP A 1 78 ? 11.653 -24.800 0.728 1.00 74.38 78 ASP A O 1
ATOM 616 N N . GLY 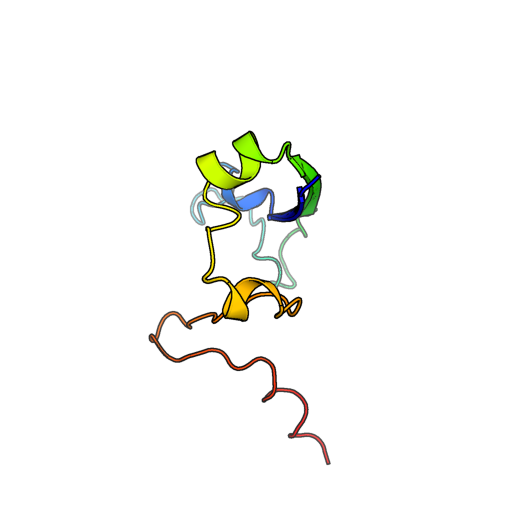A 1 79 ? 10.352 -23.121 0.053 1.00 67.38 79 GLY A N 1
ATOM 617 C CA . GLY A 1 79 ? 9.508 -23.078 1.257 1.00 67.38 79 GLY A CA 1
ATOM 618 C C . GLY A 1 79 ? 10.203 -22.591 2.537 1.00 67.38 79 GLY A C 1
ATOM 619 O O . GLY A 1 79 ? 9.565 -22.445 3.580 1.00 67.38 79 GLY A O 1
ATOM 620 N N . LYS A 1 80 ? 11.505 -22.290 2.488 1.00 72.94 80 LYS A N 1
ATOM 621 C CA . LYS A 1 80 ? 12.276 -21.777 3.634 1.00 72.94 80 LYS A CA 1
ATOM 622 C C . LYS A 1 80 ? 11.993 -20.285 3.857 1.00 72.94 80 LYS A C 1
ATOM 624 O O . LYS A 1 80 ? 11.931 -19.512 2.902 1.00 72.94 80 LYS A O 1
ATOM 629 N N . LYS A 1 81 ? 11.830 -19.861 5.118 1.00 63.41 81 LYS A N 1
ATOM 630 C CA . LYS A 1 81 ? 11.630 -18.443 5.484 1.00 63.41 81 LYS A CA 1
ATOM 631 C C . LYS A 1 81 ? 12.877 -17.632 5.128 1.00 63.41 81 LYS A C 1
ATOM 633 O O . LYS A 1 81 ? 13.963 -17.935 5.611 1.00 63.41 81 LYS A O 1
ATOM 638 N N . LEU A 1 82 ? 12.705 -16.580 4.335 1.00 63.66 82 LEU A N 1
ATOM 639 C CA . LEU A 1 82 ? 13.736 -15.580 4.082 1.00 63.66 82 LEU A CA 1
ATOM 640 C C . LEU A 1 82 ? 13.822 -14.642 5.285 1.00 63.66 82 LEU A C 1
ATOM 642 O O . LEU A 1 82 ? 12.956 -13.786 5.482 1.00 63.66 82 LEU A O 1
ATOM 646 N N . THR A 1 83 ? 14.863 -14.798 6.098 1.00 59.75 83 THR A N 1
ATOM 647 C CA . THR A 1 83 ? 15.233 -13.813 7.115 1.00 59.75 83 THR A CA 1
ATOM 648 C C . THR A 1 83 ? 16.128 -12.753 6.456 1.00 59.75 83 THR A C 1
ATOM 650 O O . THR A 1 83 ? 17.189 -13.087 5.934 1.00 59.75 83 THR A O 1
ATOM 653 N N . PRO A 1 84 ? 15.748 -11.462 6.444 1.00 55.25 84 PRO A N 1
ATOM 654 C CA . PRO A 1 84 ? 16.572 -10.417 5.826 1.00 55.25 84 PRO A CA 1
ATOM 655 C C . PRO A 1 84 ? 17.881 -10.125 6.590 1.00 55.25 84 PRO A C 1
ATOM 657 O O . PRO A 1 84 ? 18.693 -9.334 6.128 1.00 55.25 84 PRO A O 1
ATOM 660 N N . THR A 1 85 ? 18.109 -10.752 7.748 1.00 48.88 85 THR A N 1
ATOM 661 C CA . THR A 1 85 ? 19.211 -10.433 8.670 1.00 48.88 85 THR A CA 1
ATOM 662 C C . THR A 1 85 ? 20.507 -11.222 8.436 1.00 48.88 85 THR A C 1
ATOM 664 O O . THR A 1 85 ? 21.502 -10.941 9.091 1.00 48.88 85 THR A O 1
ATOM 667 N N . GLN A 1 86 ? 20.540 -12.208 7.532 1.00 46.19 86 GLN A N 1
ATOM 668 C CA . GLN A 1 86 ? 21.704 -13.107 7.396 1.00 46.19 86 GLN A CA 1
ATOM 669 C C . GLN A 1 86 ? 22.753 -12.666 6.356 1.00 46.19 86 GLN A C 1
ATOM 671 O O . GLN A 1 86 ? 23.782 -13.321 6.226 1.00 46.19 86 GLN A O 1
ATOM 676 N N . GLY A 1 87 ? 22.533 -11.552 5.646 1.00 40.94 87 GLY A N 1
ATOM 677 C CA . GLY A 1 87 ? 23.478 -11.031 4.647 1.00 40.94 87 GLY A CA 1
ATOM 678 C C . GLY A 1 87 ? 24.595 -10.131 5.192 1.00 40.94 87 GLY A C 1
ATOM 679 O O . GLY A 1 87 ? 25.576 -9.921 4.495 1.00 40.94 87 GLY A O 1
ATOM 680 N N . ALA A 1 88 ? 24.478 -9.610 6.420 1.00 40.78 88 ALA A N 1
ATOM 681 C CA . ALA A 1 88 ? 25.435 -8.637 6.970 1.00 40.78 88 ALA A CA 1
ATOM 682 C C . ALA A 1 88 ? 26.473 -9.237 7.941 1.00 40.78 88 ALA A C 1
ATOM 684 O O . ALA A 1 88 ? 27.391 -8.544 8.354 1.00 40.78 88 ALA A O 1
ATOM 685 N N . ALA A 1 89 ? 26.345 -10.515 8.316 1.00 41.62 89 ALA A N 1
ATOM 686 C CA . ALA A 1 89 ? 27.189 -11.147 9.340 1.00 41.62 89 ALA A CA 1
ATOM 687 C C . ALA A 1 89 ? 28.344 -11.998 8.770 1.00 41.62 89 ALA A C 1
ATOM 689 O O . ALA A 1 89 ? 28.888 -12.846 9.475 1.00 41.62 89 ALA A O 1
ATOM 690 N N . LYS A 1 90 ? 28.701 -11.824 7.490 1.00 39.97 90 LYS A N 1
ATOM 691 C CA . LYS A 1 90 ? 29.809 -12.552 6.847 1.00 39.97 90 LYS A CA 1
ATOM 692 C C . LYS A 1 90 ? 30.685 -11.639 5.989 1.00 39.97 90 LYS A C 1
ATOM 694 O O . LYS A 1 90 ? 30.866 -11.897 4.808 1.00 39.97 90 LYS A O 1
ATOM 699 N N . THR A 1 91 ? 31.249 -10.610 6.598 1.00 38.62 91 THR A N 1
ATOM 700 C CA . THR A 1 91 ? 32.546 -10.051 6.195 1.00 38.62 91 THR A CA 1
ATOM 701 C C . THR A 1 91 ? 33.217 -9.565 7.469 1.00 38.62 91 THR A C 1
ATOM 703 O O . THR A 1 91 ? 32.652 -8.731 8.175 1.00 38.62 91 THR A O 1
ATOM 706 N N . ALA A 1 92 ? 34.333 -10.220 7.783 1.00 35.00 92 ALA A N 1
ATOM 707 C CA . ALA A 1 92 ? 35.270 -9.870 8.840 1.00 35.00 92 ALA A CA 1
ATOM 708 C C . ALA A 1 92 ? 35.920 -8.504 8.587 1.00 35.00 92 ALA A C 1
ATOM 710 O O . ALA A 1 92 ? 35.964 -8.096 7.402 1.00 35.00 92 ALA A O 1
#

Nearest PDB structures (foldseek):
  8t4s-assembly1_a  TM=8.297E-01  e=4.011E-04  Homo sapiens
  8rg0-assembly1_Q  TM=7.278E-01  e=1.961E-04  Homo sapiens
  4kzx-assembly1_a  TM=8.152E-01  e=6.751E-04  Oryctolagus cuniculus
  8p5d-assembly1_SAA  TM=7.798E-01  e=4.756E-03  Spraguea lophii 42_110
  7qep-assembly1_D6  TM=7.046E-01  e=8.544E-03  Encephalitozoon cuniculi GB-M1

Foldseek 3Di:
DDKDKDKAFPLVVDPVVDPPPPQAQDDCPDPPHDHTDIDIDIDDDDPVRCPVVVVDHDDDPVVVVDPDDDDDFDADPVRHTDDVPPPPPPDD

Organism: Arthrobotrys flagrans (NCBI:txid97331)

Secondary structure (DSSP, 8-state):
-EEEEEEEEGGGGSGGG-TTSS-----TT-TTSPPPPEEEEEEEE-HHHHHHTTSS----TTGGG--SPPP--EE-TTS-EE-TTSSSS---